Protein AF-A0A952UD15-F1 (afdb_monomer)

Foldseek 3Di:
DDDDDDDDDDDDDDDQDPVSVVVVVVVVPDDDDDDDDDDVLVVVLVCLVVDQLVVLLVVLVVLLVVLVVVLVVLVVVLVCLQVLNDPVSVVVCVPDDPVCSNVRSCVVSVVSVVSNVVSVVSNVVSVVSSVVSVVVD

Secondary structure (DSSP, 8-state):
---PPPP-PPPP-----HHHHHHHHHHTT---PPPPP--HHHHHHTTGGGS-HHHHHHHHHHHHHHHHHHHHHHHHHHHHHHTT-SHHHHHHHTTS-HHHHHHHHHHHHHHHHHHHHHHHHHHHHHHHHHHHHHTT-

Mean predicted aligned error: 6.08 Å

pLDDT: mean 93.66, std 11.72, range [43.12, 98.88]

Nearest PDB structures (foldseek):
  6lg2-assembly1_A  TM=9.535E-01  e=2.032E-06  Corynebacterium glutamicum ATCC 13032
  6lg2-assembly1_B  TM=9.547E-01  e=3.736E-06  Corynebacterium glutamicum ATCC 13032
  5z7b-assembly1_A  TM=9.674E-01  e=5.207E-06  Corynebacterium glutamicum
  8iyj-assembly1_V9  TM=6.677E-01  e=8.737E+00  Mus musculus

Solvent-accessible surface area (backbone atoms only — not comparable to full-atom values): 8218 Å² total; per-residue (Å²): 144,85,83,80,78,77,82,82,84,83,82,88,81,89,76,83,48,73,70,51,53,50,52,52,54,55,56,76,70,58,87,78,80,85,73,81,91,82,54,70,68,64,60,53,57,77,51,44,90,78,50,61,44,71,60,48,36,53,55,41,52,51,51,38,55,51,42,52,57,49,37,56,55,40,52,54,50,27,52,33,31,64,67,54,67,38,73,72,52,42,62,54,45,77,76,48,63,73,91,47,44,62,61,56,24,47,60,58,23,49,59,39,50,54,54,39,55,52,41,53,52,49,36,55,51,40,56,51,48,42,53,56,52,54,69,81,109

Sequence (137 aa):
DEQTRGERLRRVEYSPTASGLEALRSWLTESHEEPSLRDPLLLQSLFFDMVDPVEAERVLNSAVSSLRRSIEQWEVHRTKLLARNTPLLIERLARRPESDHRRISEIKAHVFDHLIESAQLRIRWAERMIEIVNSGS

Structure (mmCIF, N/CA/C/O backbone):
data_AF-A0A952UD15-F1
#
_entry.id   AF-A0A952UD15-F1
#
loop_
_atom_site.group_PDB
_atom_site.id
_atom_site.type_symbol
_atom_site.label_atom_id
_atom_site.label_alt_id
_atom_site.label_comp_id
_atom_site.label_asym_id
_atom_site.label_entity_id
_atom_site.label_seq_id
_atom_site.pdbx_PDB_ins_code
_atom_site.Cartn_x
_atom_site.Cartn_y
_atom_site.Cartn_z
_atom_site.occupancy
_atom_site.B_iso_or_equiv
_atom_site.auth_seq_id
_atom_site.auth_comp_id
_atom_site.auth_asym_id
_atom_site.auth_atom_id
_atom_site.pdbx_PDB_model_num
ATOM 1 N N . ASP A 1 1 ? 43.097 40.149 -8.260 1.00 43.12 1 ASP A N 1
ATOM 2 C CA . ASP A 1 1 ? 41.950 39.280 -7.951 1.00 43.12 1 ASP A CA 1
ATOM 3 C C . ASP A 1 1 ? 41.566 38.4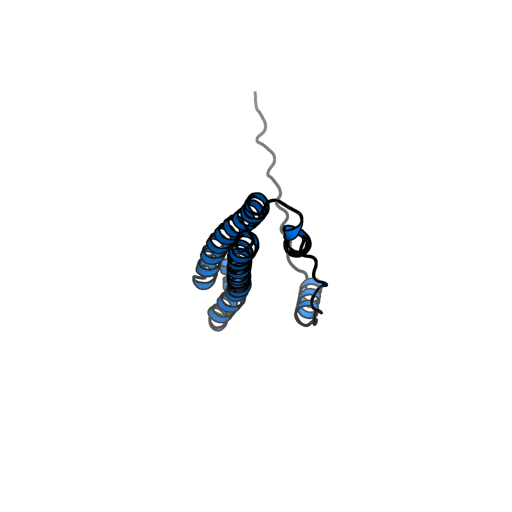43 -9.149 1.00 43.12 1 ASP A C 1
ATOM 5 O O . ASP A 1 1 ? 40.904 38.933 -10.051 1.00 43.12 1 ASP A O 1
ATOM 9 N N . GLU A 1 2 ? 41.998 37.187 -9.169 1.00 44.22 2 GLU A N 1
ATOM 10 C CA . GLU A 1 2 ? 41.491 36.197 -10.119 1.00 44.22 2 GLU A CA 1
ATOM 11 C C . GLU A 1 2 ? 41.112 34.953 -9.313 1.00 44.22 2 GLU A C 1
ATOM 13 O O . GLU A 1 2 ? 41.955 34.168 -8.885 1.00 44.22 2 GLU A O 1
ATOM 18 N N . GLN A 1 3 ? 39.822 34.858 -8.989 1.00 45.78 3 GLN A N 1
ATOM 19 C CA . GLN A 1 3 ? 39.238 33.740 -8.258 1.00 45.78 3 GLN A CA 1
ATOM 20 C C . GLN A 1 3 ? 38.962 32.611 -9.254 1.00 45.78 3 GLN A C 1
ATOM 22 O O . GLN A 1 3 ? 38.123 32.735 -10.149 1.00 45.78 3 GLN A O 1
ATOM 27 N N . THR A 1 4 ? 39.705 31.515 -9.119 1.00 49.75 4 THR A N 1
ATOM 28 C CA . THR A 1 4 ? 39.617 30.340 -9.984 1.00 49.75 4 THR A CA 1
ATOM 29 C C . THR A 1 4 ? 38.228 29.703 -9.897 1.00 49.75 4 THR A C 1
ATOM 31 O O . THR A 1 4 ? 37.756 29.294 -8.838 1.00 49.75 4 THR A O 1
ATOM 34 N N . ARG A 1 5 ? 37.581 29.641 -11.061 1.00 57.69 5 ARG A N 1
ATOM 35 C CA . ARG A 1 5 ? 36.283 29.025 -11.363 1.00 57.69 5 ARG A CA 1
ATOM 36 C C . ARG A 1 5 ? 36.222 27.580 -10.831 1.00 57.69 5 ARG A C 1
ATOM 38 O O . ARG A 1 5 ? 37.119 26.792 -11.114 1.00 57.69 5 ARG A O 1
ATOM 45 N N . GLY A 1 6 ? 35.164 27.260 -10.080 1.00 56.75 6 GLY A N 1
ATOM 46 C CA . GLY A 1 6 ? 34.985 26.005 -9.336 1.00 56.75 6 GLY A CA 1
ATOM 47 C C . GLY A 1 6 ? 35.187 24.709 -10.132 1.00 56.75 6 GLY A C 1
ATOM 48 O O . GLY A 1 6 ? 34.853 24.615 -11.315 1.00 56.75 6 GLY A O 1
ATOM 49 N N . GLU A 1 7 ? 35.729 23.699 -9.448 1.00 62.03 7 GLU A N 1
ATOM 50 C CA . GLU A 1 7 ? 36.001 22.367 -9.985 1.00 62.03 7 GLU A CA 1
ATOM 51 C C . GLU A 1 7 ? 34.741 21.706 -10.561 1.00 62.03 7 GLU A C 1
ATOM 53 O O . GLU A 1 7 ? 33.667 21.663 -9.959 1.00 62.03 7 GLU A O 1
ATOM 58 N N . ARG A 1 8 ? 34.890 21.160 -11.768 1.00 63.09 8 ARG A N 1
ATOM 59 C CA . ARG A 1 8 ? 33.848 20.448 -12.507 1.00 63.09 8 ARG A CA 1
ATOM 60 C C . ARG A 1 8 ? 33.436 19.189 -11.731 1.00 63.09 8 ARG A C 1
ATOM 62 O O . ARG A 1 8 ? 34.193 18.221 -11.690 1.00 63.09 8 ARG A O 1
ATOM 69 N N . LEU A 1 9 ? 32.232 19.195 -11.154 1.00 72.81 9 LEU A N 1
ATOM 70 C CA . LEU A 1 9 ? 31.640 18.043 -10.463 1.00 72.81 9 LEU A CA 1
ATOM 71 C C . LEU A 1 9 ? 31.687 16.795 -11.365 1.00 72.81 9 LEU A C 1
ATOM 73 O O . LEU A 1 9 ? 31.079 16.764 -12.439 1.00 72.81 9 LEU A O 1
ATOM 77 N N . ARG A 1 10 ? 32.421 15.759 -10.939 1.00 78.19 10 ARG A N 1
ATOM 78 C CA . ARG A 1 10 ? 32.428 14.444 -11.597 1.00 78.19 10 ARG A CA 1
ATOM 79 C C . ARG A 1 10 ? 31.203 13.655 -11.140 1.00 78.19 10 ARG A C 1
ATOM 81 O O . ARG A 1 10 ? 31.032 13.416 -9.949 1.00 78.19 10 ARG A O 1
ATOM 88 N N . ARG A 1 11 ? 30.370 13.227 -12.090 1.00 81.12 11 ARG A N 1
ATOM 89 C CA . ARG A 1 11 ? 29.228 12.339 -11.840 1.00 81.12 11 ARG A CA 1
ATOM 90 C C . ARG A 1 11 ? 29.633 10.898 -12.145 1.00 81.12 11 ARG A C 1
ATOM 92 O O . ARG A 1 11 ? 30.085 10.620 -13.251 1.00 81.12 11 ARG A O 1
ATOM 99 N N . VAL A 1 12 ? 29.464 10.003 -11.173 1.00 87.19 12 VAL A N 1
ATOM 100 C CA . VAL A 1 12 ? 29.597 8.553 -11.372 1.00 87.19 12 VAL A CA 1
ATOM 101 C C . VAL A 1 12 ? 28.234 8.002 -11.775 1.00 87.19 12 VAL A C 1
ATOM 103 O O . VAL A 1 12 ? 27.232 8.276 -11.115 1.00 87.19 12 VAL A O 1
ATOM 106 N N . GLU A 1 13 ? 28.194 7.247 -12.868 1.00 87.81 13 GLU A N 1
ATOM 107 C CA . GLU A 1 13 ? 26.997 6.556 -13.338 1.00 87.81 13 GLU A CA 1
ATOM 108 C C . GLU A 1 13 ? 27.201 5.046 -13.212 1.00 87.81 13 GLU A C 1
ATOM 110 O O . GLU A 1 13 ? 28.191 4.500 -13.699 1.00 87.81 13 GLU A O 1
ATOM 115 N N . TYR A 1 14 ? 26.266 4.375 -12.540 1.00 92.06 14 TYR A N 1
ATOM 116 C CA . TYR A 1 14 ? 26.291 2.927 -12.369 1.00 92.06 14 TYR A CA 1
ATOM 117 C C . TYR A 1 14 ? 25.446 2.257 -13.446 1.00 92.06 14 TYR A C 1
ATOM 119 O O . TYR A 1 14 ? 24.307 2.648 -13.693 1.00 92.06 14 TYR A O 1
ATOM 127 N N . SER A 1 15 ? 26.000 1.212 -14.053 1.00 88.69 15 SER A N 1
ATOM 128 C CA . SER A 1 15 ? 25.297 0.349 -14.999 1.00 88.69 15 SER A CA 1
ATOM 129 C C . SER A 1 15 ? 25.362 -1.101 -14.521 1.00 88.69 15 SER A C 1
ATOM 131 O O . SER A 1 15 ? 26.399 -1.515 -13.997 1.00 88.69 15 SER A O 1
ATOM 133 N N . PRO A 1 16 ? 24.280 -1.885 -14.675 1.00 90.56 16 PRO A N 1
ATOM 134 C CA . PRO A 1 16 ? 24.296 -3.285 -14.284 1.00 90.56 16 PRO A CA 1
ATOM 135 C C . PRO A 1 16 ? 25.287 -4.067 -15.153 1.00 90.56 16 PRO A C 1
ATOM 137 O O . PRO A 1 16 ? 25.290 -3.943 -16.379 1.00 90.56 16 PRO A O 1
ATOM 140 N N . THR A 1 17 ? 26.117 -4.887 -14.512 1.00 96.56 17 THR A N 1
ATOM 141 C CA . THR A 1 17 ? 26.988 -5.851 -15.193 1.00 96.56 17 THR A CA 1
ATOM 142 C C . THR A 1 17 ? 26.164 -7.016 -15.746 1.00 96.56 17 THR A C 1
ATOM 144 O O . THR A 1 17 ? 25.009 -7.212 -15.360 1.00 96.56 17 THR A O 1
ATOM 147 N N . ALA A 1 18 ? 26.762 -7.839 -16.612 1.00 95.94 18 ALA A N 1
ATOM 148 C CA . ALA A 1 18 ? 26.135 -9.085 -17.061 1.0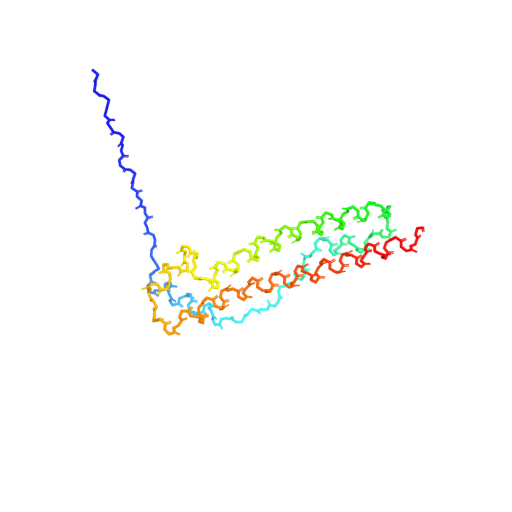0 95.94 18 ALA A CA 1
ATOM 149 C C . ALA A 1 18 ? 25.757 -9.989 -15.872 1.00 95.94 18 ALA A C 1
ATOM 151 O O . ALA A 1 18 ? 24.602 -10.394 -15.759 1.00 95.94 18 ALA A O 1
ATOM 152 N N . SER A 1 19 ? 26.684 -10.182 -14.927 1.00 96.44 19 SER A N 1
ATOM 153 C CA . SER A 1 19 ? 26.430 -10.932 -13.691 1.00 96.44 19 SER A CA 1
ATOM 154 C C . SER A 1 19 ? 25.317 -10.315 -12.836 1.00 96.44 19 SER A C 1
ATOM 156 O O . SER A 1 19 ? 24.506 -11.035 -12.262 1.00 96.44 19 SER A O 1
ATOM 158 N N . GLY A 1 20 ? 25.213 -8.983 -12.791 1.00 97.12 20 GLY A N 1
ATOM 159 C CA . GLY A 1 20 ? 24.130 -8.293 -12.091 1.00 97.12 20 GLY A CA 1
ATOM 160 C C . GLY A 1 20 ? 22.764 -8.502 -12.750 1.00 97.12 20 GLY A C 1
ATOM 161 O O . GLY A 1 20 ? 21.757 -8.646 -12.059 1.00 97.12 20 GLY A O 1
ATOM 162 N N . LEU A 1 21 ? 22.709 -8.556 -14.085 1.00 95.88 21 LEU A N 1
ATOM 163 C CA . LEU A 1 21 ? 21.477 -8.871 -14.812 1.00 95.88 21 LEU A CA 1
ATOM 164 C C . LEU A 1 21 ? 21.057 -10.332 -14.632 1.00 95.88 21 LEU A C 1
ATOM 166 O O . LEU A 1 21 ? 19.860 -10.599 -14.547 1.00 95.88 21 LEU A O 1
ATOM 170 N N . GLU A 1 22 ? 22.007 -11.263 -14.577 1.00 97.44 22 GLU A N 1
ATOM 171 C CA . GLU A 1 22 ? 21.738 -12.673 -14.275 1.00 97.44 22 GLU A CA 1
ATOM 172 C C . GLU A 1 22 ? 21.211 -12.846 -12.850 1.00 97.44 22 GLU A C 1
ATOM 174 O O . GLU A 1 22 ? 20.159 -13.458 -12.671 1.00 97.44 22 GLU A O 1
ATOM 179 N N . ALA A 1 23 ? 21.854 -12.218 -11.862 1.00 97.44 23 ALA A N 1
ATOM 180 C CA . ALA A 1 23 ? 21.390 -12.222 -10.476 1.00 97.44 23 ALA A CA 1
ATOM 181 C C . ALA A 1 23 ? 19.967 -11.653 -10.349 1.00 97.44 23 ALA A C 1
ATOM 183 O O . ALA A 1 23 ? 19.110 -12.255 -9.705 1.00 97.44 23 ALA A O 1
ATOM 184 N N . LEU A 1 24 ? 19.676 -10.540 -11.035 1.00 96.62 24 LEU A N 1
ATOM 185 C CA . LEU A 1 24 ? 18.328 -9.972 -11.073 1.00 96.62 24 LEU A CA 1
ATOM 186 C C . LEU A 1 24 ? 17.308 -10.954 -11.667 1.00 96.62 24 LEU A C 1
ATOM 188 O O . LEU A 1 24 ? 16.199 -11.063 -11.156 1.00 96.62 24 LEU A O 1
ATOM 192 N N . ARG A 1 25 ? 17.649 -11.653 -12.754 1.00 96.75 25 ARG A N 1
ATOM 193 C CA . ARG A 1 25 ? 16.744 -12.632 -13.379 1.00 96.75 25 ARG A CA 1
ATOM 194 C C . ARG A 1 25 ? 16.496 -13.838 -12.485 1.00 96.75 25 ARG A C 1
ATOM 196 O O . ARG A 1 25 ? 15.356 -14.279 -12.431 1.00 96.75 25 ARG A O 1
ATOM 203 N N . SER A 1 26 ? 17.531 -14.326 -11.800 1.00 97.12 26 SER A N 1
ATOM 204 C CA . SER A 1 26 ? 17.401 -15.399 -10.810 1.00 97.12 26 SER A CA 1
ATOM 205 C C . SER A 1 26 ? 16.397 -14.998 -9.735 1.00 97.12 26 SER A C 1
ATOM 207 O O . SER A 1 26 ? 15.394 -15.683 -9.546 1.00 97.12 26 SER A O 1
ATOM 209 N N . TRP A 1 27 ? 16.595 -13.820 -9.141 1.00 97.38 27 TRP A N 1
ATOM 210 C CA . TRP A 1 27 ? 15.718 -13.303 -8.096 1.00 97.38 27 TRP A CA 1
ATOM 211 C C . TRP A 1 27 ? 14.260 -13.146 -8.555 1.00 97.38 27 TRP A C 1
ATOM 213 O O . TRP A 1 27 ? 13.340 -13.511 -7.837 1.00 97.38 27 TRP A O 1
ATOM 223 N N . LEU A 1 28 ? 14.020 -12.690 -9.791 1.00 96.81 28 LEU A N 1
ATOM 224 C CA . LEU A 1 28 ? 12.659 -12.557 -10.340 1.00 96.81 28 LEU A CA 1
ATOM 225 C C . LEU A 1 28 ? 11.894 -13.888 -10.472 1.00 96.81 28 LEU A C 1
ATOM 227 O O . LEU A 1 28 ? 10.690 -13.861 -10.722 1.00 96.81 28 LEU A O 1
ATOM 231 N N . THR A 1 29 ? 12.579 -15.027 -10.367 1.00 96.81 29 THR A N 1
ATOM 232 C CA . THR A 1 29 ? 11.982 -16.370 -10.435 1.00 96.81 29 THR A CA 1
ATOM 233 C C . THR A 1 29 ? 11.916 -17.073 -9.081 1.00 96.81 29 THR A C 1
ATOM 235 O O . THR A 1 29 ? 11.434 -18.202 -9.005 1.00 96.81 29 THR A O 1
ATOM 238 N N . GLU A 1 30 ? 12.385 -16.423 -8.016 1.00 96.62 30 GLU A N 1
ATOM 239 C CA . GLU A 1 30 ? 12.315 -16.958 -6.662 1.00 96.62 30 GLU A CA 1
ATOM 240 C C . GLU A 1 30 ? 10.888 -16.851 -6.114 1.00 96.62 30 GLU A C 1
ATOM 242 O O . GLU A 1 30 ? 10.208 -15.834 -6.263 1.00 96.62 30 GLU A O 1
ATOM 247 N N . SER A 1 31 ? 10.426 -17.922 -5.467 1.00 95.31 31 SER A N 1
ATOM 248 C CA . SER A 1 31 ? 9.194 -17.884 -4.682 1.00 95.31 31 SER A CA 1
ATOM 249 C C . SER A 1 31 ? 9.505 -17.306 -3.308 1.00 95.31 31 SER A C 1
ATOM 251 O O . SER A 1 31 ? 10.457 -17.734 -2.656 1.00 95.31 31 SER A O 1
ATOM 253 N N . HIS A 1 32 ? 8.672 -16.381 -2.846 1.00 93.38 32 HIS A N 1
ATOM 254 C CA . HIS A 1 32 ? 8.751 -15.838 -1.496 1.00 93.38 32 HIS A CA 1
ATOM 255 C C . HIS A 1 32 ? 7.571 -16.346 -0.668 1.00 93.38 32 HIS A C 1
ATOM 257 O O . HIS A 1 32 ? 6.440 -16.377 -1.150 1.00 93.38 32 HIS A O 1
ATOM 263 N N . GLU A 1 33 ? 7.847 -16.767 0.565 1.00 94.69 33 GLU A N 1
ATOM 264 C CA . GLU A 1 33 ? 6.801 -17.036 1.550 1.00 94.69 33 GLU A CA 1
ATOM 265 C C . GLU A 1 33 ? 6.228 -15.718 2.072 1.00 94.69 33 GLU A C 1
ATOM 267 O O . GLU A 1 33 ? 6.926 -14.700 2.132 1.00 94.69 33 GLU A O 1
ATOM 272 N N . GLU A 1 34 ? 4.956 -15.745 2.468 1.00 92.69 34 GLU A N 1
ATOM 273 C CA . GLU A 1 34 ? 4.322 -14.588 3.090 1.00 92.69 34 GLU A CA 1
ATOM 274 C C . GLU A 1 34 ? 5.050 -14.258 4.407 1.00 92.69 34 GLU A C 1
ATOM 276 O O . GLU A 1 34 ? 5.251 -15.150 5.242 1.00 92.69 34 GLU A O 1
ATOM 281 N N . PRO A 1 35 ? 5.473 -13.001 4.630 1.00 92.25 35 PRO A N 1
ATOM 282 C CA . PRO A 1 35 ? 6.138 -12.629 5.867 1.00 92.25 35 PRO A CA 1
ATOM 283 C C . PRO A 1 35 ? 5.213 -12.803 7.077 1.00 92.25 35 PRO A C 1
ATOM 285 O O . PRO A 1 35 ? 3.998 -12.624 7.006 1.00 92.25 35 PRO A O 1
ATOM 288 N N . SER A 1 36 ? 5.807 -13.071 8.243 1.00 92.19 36 SER A N 1
ATOM 289 C CA . SER A 1 36 ? 5.064 -13.084 9.507 1.00 92.19 36 SER A CA 1
ATOM 290 C C . SER A 1 36 ? 4.350 -11.745 9.727 1.00 92.19 36 SER A C 1
ATOM 292 O O . SER A 1 36 ? 5.001 -10.696 9.670 1.00 92.19 36 SER A O 1
ATOM 294 N N . LEU A 1 37 ? 3.057 -11.775 10.060 1.00 93.31 37 LEU A N 1
ATOM 295 C CA . LEU A 1 37 ? 2.274 -10.567 10.316 1.00 93.31 37 LEU A CA 1
ATOM 296 C C . LEU A 1 37 ? 2.809 -9.807 11.540 1.00 93.31 37 LEU A C 1
ATOM 298 O O . LEU A 1 37 ? 2.784 -10.308 12.664 1.00 93.31 37 LEU A O 1
ATOM 302 N N . ARG A 1 38 ? 3.275 -8.574 11.321 1.00 95.12 38 ARG A N 1
ATOM 303 C CA . ARG A 1 38 ? 3.738 -7.643 12.362 1.00 95.12 38 ARG A CA 1
ATOM 304 C C . ARG A 1 38 ? 3.101 -6.275 12.143 1.00 95.12 38 ARG A C 1
ATOM 306 O O . ARG A 1 38 ? 3.713 -5.390 11.554 1.00 95.12 38 ARG A O 1
ATOM 313 N N . ASP A 1 39 ? 1.862 -6.122 12.601 1.00 96.69 39 ASP A N 1
ATOM 314 C CA . ASP A 1 39 ? 1.098 -4.878 12.467 1.00 96.69 39 ASP A CA 1
ATOM 315 C C . ASP A 1 39 ? 0.813 -4.279 13.861 1.00 96.69 39 ASP A C 1
ATOM 317 O O . ASP A 1 39 ? 0.050 -4.864 14.639 1.00 96.69 39 ASP A O 1
ATOM 321 N N . PRO A 1 40 ? 1.420 -3.125 14.203 1.00 96.94 40 PRO A N 1
ATOM 322 C CA . PRO A 1 40 ? 1.259 -2.515 15.518 1.00 96.94 40 PRO A CA 1
ATOM 323 C C . PRO A 1 40 ? -0.157 -1.988 15.756 1.00 96.94 40 PRO A C 1
ATOM 325 O O . PRO A 1 40 ? -0.617 -2.021 16.892 1.00 96.94 40 PRO A O 1
ATOM 328 N N . LEU A 1 41 ? -0.867 -1.543 14.714 1.00 97.50 41 LEU A N 1
ATOM 329 C CA . LEU A 1 41 ? -2.241 -1.069 14.852 1.00 97.50 41 LEU A CA 1
ATOM 330 C C . LEU A 1 41 ? -3.187 -2.244 15.110 1.00 97.50 41 LEU A C 1
ATOM 332 O O . LEU A 1 41 ? -4.072 -2.123 15.951 1.00 97.50 41 LEU A O 1
ATOM 336 N N . LEU A 1 42 ? -2.992 -3.389 14.441 1.00 97.81 42 LEU A N 1
ATOM 337 C CA . LEU A 1 42 ? -3.744 -4.609 14.765 1.00 97.81 42 LEU A CA 1
ATOM 338 C C . LEU A 1 42 ? -3.497 -5.051 16.204 1.00 97.81 42 LEU A C 1
ATOM 340 O O . LEU A 1 42 ? -4.461 -5.304 16.917 1.00 97.81 42 LEU A O 1
ATOM 344 N N . LEU A 1 43 ? -2.232 -5.099 16.635 1.00 97.56 43 LEU A N 1
ATOM 345 C CA . LEU A 1 43 ? -1.887 -5.456 18.009 1.00 97.56 43 LEU A CA 1
ATOM 346 C C . LEU A 1 43 ? -2.526 -4.493 19.015 1.00 97.56 43 LEU A C 1
ATOM 348 O O . LEU A 1 43 ? -3.139 -4.940 19.975 1.00 97.56 43 LEU A O 1
ATOM 352 N N . GLN A 1 44 ? -2.421 -3.184 18.779 1.00 97.31 44 GLN A N 1
ATOM 353 C CA . GLN A 1 44 ? -3.030 -2.164 19.630 1.00 97.31 44 GLN A CA 1
ATOM 354 C C . GLN A 1 44 ? -4.558 -2.311 19.690 1.00 97.31 44 GLN A C 1
ATOM 356 O O . GLN A 1 44 ? -5.139 -2.167 20.761 1.00 97.31 44 GLN A O 1
ATOM 361 N N . SER A 1 45 ? -5.199 -2.652 18.567 1.00 97.88 45 SER A N 1
ATOM 362 C CA . SER A 1 45 ? -6.660 -2.779 18.480 1.00 97.88 45 SER A CA 1
ATOM 363 C C . SER A 1 45 ? -7.231 -3.927 19.310 1.00 97.88 45 SER A C 1
ATOM 365 O O . SER A 1 45 ? -8.409 -3.891 19.647 1.00 97.88 45 SER A O 1
ATOM 367 N N . LEU A 1 46 ? -6.412 -4.926 19.664 1.00 97.69 46 LEU A N 1
ATOM 368 C CA . LEU A 1 46 ? -6.817 -6.002 20.576 1.00 97.69 46 LEU A CA 1
ATOM 369 C C . LEU A 1 46 ? -7.120 -5.502 21.992 1.00 97.69 46 LEU A C 1
ATOM 371 O O . LEU A 1 46 ? -7.785 -6.214 22.732 1.00 97.69 46 LEU A O 1
ATOM 375 N N . PHE A 1 47 ? -6.612 -4.322 22.354 1.00 97.75 47 PHE A N 1
ATOM 376 C CA . PHE A 1 47 ? -6.688 -3.754 23.700 1.00 97.75 47 PHE A CA 1
ATOM 377 C C . PHE A 1 47 ? -7.516 -2.462 23.747 1.00 97.75 47 PHE A C 1
ATOM 379 O O . PHE A 1 47 ? -7.404 -1.686 24.697 1.00 97.75 47 PHE A O 1
ATOM 386 N N . PHE A 1 48 ? -8.314 -2.171 22.712 1.00 97.62 48 PHE A N 1
ATOM 387 C CA . PHE A 1 48 ? -9.164 -0.975 22.708 1.00 97.62 48 PHE A CA 1
ATOM 388 C C . PHE A 1 48 ? -10.322 -1.045 23.711 1.00 97.62 48 PHE A C 1
ATOM 390 O O . PHE A 1 48 ? -10.861 -0.008 24.075 1.00 97.62 48 PHE A O 1
ATOM 397 N N . ASP A 1 49 ? -10.647 -2.230 24.224 1.00 96.12 49 ASP A N 1
ATOM 398 C CA . ASP A 1 49 ? -11.561 -2.429 25.353 1.00 96.12 49 ASP A CA 1
ATOM 399 C C . ASP A 1 49 ? -11.006 -1.890 26.686 1.00 96.12 49 ASP A C 1
ATOM 401 O O . ASP A 1 49 ? -11.759 -1.687 27.636 1.00 96.12 49 ASP A O 1
ATOM 405 N N . MET A 1 50 ? -9.695 -1.640 26.764 1.00 97.19 50 MET A N 1
ATOM 406 C CA . MET A 1 50 ? -9.021 -1.144 27.967 1.00 97.19 50 MET A CA 1
ATOM 407 C C . MET A 1 50 ? -8.883 0.387 28.019 1.00 97.19 50 MET A C 1
ATOM 409 O O . MET A 1 50 ? -8.277 0.907 28.960 1.00 97.19 50 MET A O 1
ATOM 413 N N . VAL A 1 51 ? -9.372 1.120 27.016 1.00 96.75 51 VAL A N 1
ATOM 414 C CA . VAL A 1 51 ? -9.210 2.580 26.904 1.00 96.75 51 VAL A CA 1
ATOM 415 C C . VAL A 1 51 ? -10.542 3.276 26.638 1.00 96.75 51 VAL A C 1
ATOM 417 O O . VAL A 1 51 ? -11.537 2.635 26.314 1.00 96.75 51 VAL A O 1
ATOM 420 N N . ASP A 1 52 ? -10.553 4.604 26.768 1.00 96.94 52 ASP A N 1
ATOM 421 C CA . ASP A 1 52 ? -11.709 5.417 26.391 1.00 96.94 52 ASP A CA 1
ATOM 422 C C . ASP A 1 52 ? -12.019 5.245 24.883 1.00 96.94 52 ASP A C 1
ATOM 424 O O . ASP A 1 52 ? -11.107 5.395 24.056 1.00 96.94 52 ASP A O 1
ATOM 428 N N . PRO A 1 53 ? -13.276 4.951 24.503 1.00 97.38 53 PRO A N 1
ATOM 429 C CA . PRO A 1 53 ? -13.698 4.809 23.109 1.00 97.38 53 PRO A CA 1
ATOM 430 C C . PRO A 1 53 ? -13.338 6.007 22.220 1.00 97.38 53 PRO A C 1
ATOM 432 O O . PRO A 1 53 ? -12.918 5.812 21.077 1.00 97.38 53 PRO A O 1
ATOM 435 N N . VAL A 1 54 ? -13.377 7.235 22.751 1.00 97.81 54 VAL A N 1
ATOM 436 C CA . VAL A 1 54 ? -12.983 8.456 22.027 1.00 97.81 54 VAL A CA 1
ATOM 437 C C . VAL A 1 54 ? -11.490 8.438 21.680 1.00 97.81 54 VAL A C 1
ATOM 439 O O . VAL A 1 54 ? -11.088 8.858 20.591 1.00 97.81 54 VAL A O 1
ATOM 442 N N . GLU A 1 55 ? -10.644 7.918 22.572 1.00 98.00 55 GLU A N 1
ATOM 443 C CA . GLU A 1 55 ? -9.207 7.787 22.319 1.00 98.00 55 GLU A CA 1
ATOM 444 C C . GLU A 1 55 ? -8.906 6.686 21.293 1.00 98.00 55 GLU A C 1
ATOM 446 O O . GLU A 1 55 ? -8.066 6.885 20.407 1.00 98.00 55 GLU A O 1
ATOM 451 N N . ALA A 1 56 ? -9.614 5.552 21.357 1.00 98.12 56 ALA A N 1
ATOM 452 C CA . ALA A 1 56 ? -9.513 4.491 20.352 1.00 98.12 56 ALA A CA 1
ATOM 453 C C . ALA A 1 56 ? -9.945 4.991 18.960 1.00 98.12 56 ALA A C 1
ATOM 455 O O . ALA A 1 56 ? -9.224 4.805 17.972 1.00 98.12 56 ALA A O 1
ATOM 456 N N . GLU A 1 57 ? -11.068 5.709 18.884 1.00 98.50 57 GLU A N 1
ATOM 457 C CA . GLU A 1 57 ? -11.552 6.337 17.656 1.00 98.50 57 GLU A CA 1
ATOM 458 C C . GLU A 1 57 ? -10.526 7.331 17.087 1.00 98.50 57 GLU A C 1
ATOM 460 O O . GLU A 1 57 ? -10.243 7.318 15.885 1.00 98.50 57 GLU A O 1
ATOM 465 N N . ARG A 1 58 ? -9.903 8.165 17.930 1.00 98.50 58 ARG A N 1
ATOM 466 C CA . ARG A 1 58 ? -8.869 9.119 17.497 1.00 98.50 58 ARG A CA 1
ATOM 467 C C . ARG A 1 58 ? -7.675 8.421 16.839 1.00 98.50 58 ARG A C 1
ATOM 469 O O . ARG A 1 58 ? -7.160 8.908 15.826 1.00 98.50 58 ARG A O 1
ATOM 476 N N . VAL A 1 59 ? -7.230 7.287 17.385 1.00 98.44 59 VAL A N 1
ATOM 477 C CA . VAL A 1 59 ? -6.146 6.478 16.801 1.00 98.44 59 VAL A CA 1
ATOM 478 C C . VAL A 1 59 ? -6.550 5.942 15.425 1.00 98.44 59 VAL A C 1
ATOM 480 O O . VAL A 1 59 ? -5.798 6.103 14.457 1.00 98.44 59 VAL A O 1
ATOM 483 N N . LEU A 1 60 ? -7.748 5.366 15.308 1.00 98.62 60 LEU A N 1
ATOM 484 C CA . LEU A 1 60 ? -8.265 4.807 14.055 1.00 98.62 60 LEU A CA 1
ATOM 485 C C . LEU A 1 60 ? -8.459 5.886 12.979 1.00 98.62 60 LEU A C 1
ATOM 487 O O . LEU A 1 60 ? -8.012 5.711 11.844 1.00 98.62 60 LEU A O 1
ATOM 491 N N . ASN A 1 61 ? -9.020 7.042 13.336 1.00 98.75 61 ASN A N 1
ATOM 492 C CA . ASN A 1 61 ? -9.198 8.177 12.425 1.00 98.75 61 ASN A CA 1
ATOM 493 C C . ASN A 1 61 ? -7.863 8.735 11.902 1.00 98.75 61 ASN A C 1
ATOM 495 O O . ASN A 1 61 ? -7.756 9.124 10.732 1.00 98.75 61 ASN A O 1
ATOM 499 N N . SER A 1 62 ? -6.815 8.737 12.733 1.00 98.62 62 SER A N 1
ATOM 500 C CA . SER A 1 62 ? -5.459 9.105 12.304 1.00 98.62 62 SER A CA 1
ATOM 501 C C . SER A 1 62 ? -4.902 8.124 11.262 1.00 98.62 62 SER A C 1
ATOM 503 O O . SER A 1 62 ? -4.335 8.541 10.240 1.00 98.62 62 SER A O 1
ATOM 505 N N . ALA A 1 63 ? -5.118 6.820 11.469 1.00 98.38 63 ALA A N 1
ATOM 506 C CA . ALA A 1 63 ? -4.735 5.786 10.511 1.00 98.38 63 ALA A CA 1
ATOM 507 C C . ALA A 1 63 ? -5.504 5.927 9.186 1.00 98.38 63 ALA A C 1
ATOM 509 O O . ALA A 1 63 ? -4.880 5.963 8.124 1.00 98.38 63 ALA A O 1
ATOM 510 N N . VAL A 1 64 ? -6.831 6.107 9.236 1.00 98.81 64 VAL A N 1
ATOM 511 C CA . VAL A 1 64 ? -7.683 6.338 8.053 1.00 98.81 64 VAL A CA 1
ATOM 512 C C . VAL A 1 64 ? -7.210 7.557 7.265 1.00 98.81 64 VAL A C 1
ATOM 514 O O . VAL A 1 64 ? -7.005 7.477 6.054 1.00 98.81 64 VAL A O 1
ATOM 517 N N . SER A 1 65 ? -6.968 8.678 7.946 1.00 98.69 65 SER A N 1
ATOM 518 C CA . SER A 1 65 ? -6.492 9.912 7.311 1.00 98.69 65 SER A CA 1
ATOM 519 C C . SER A 1 65 ? -5.146 9.721 6.612 1.00 98.69 65 SER A C 1
ATOM 521 O O . SER A 1 65 ? -4.915 10.264 5.532 1.00 98.69 65 SER A O 1
ATOM 523 N N . SER A 1 66 ? -4.247 8.942 7.215 1.00 98.62 66 SER A N 1
ATOM 524 C CA . SER A 1 66 ? -2.942 8.635 6.626 1.00 98.62 66 SER A CA 1
ATOM 525 C C . SER A 1 66 ? -3.070 7.740 5.396 1.00 98.62 66 SER A C 1
ATOM 527 O O . SER A 1 66 ? -2.468 8.046 4.369 1.00 98.62 66 SER A O 1
ATOM 529 N N . LEU A 1 67 ? -3.914 6.706 5.458 1.00 98.75 67 LEU A N 1
ATOM 530 C CA . LEU A 1 67 ? -4.187 5.815 4.329 1.00 98.75 67 LEU A CA 1
ATOM 531 C C . LEU A 1 67 ? -4.822 6.558 3.147 1.00 98.75 67 LEU A C 1
ATOM 533 O O . LEU A 1 67 ? -4.412 6.334 2.012 1.00 98.75 67 LEU A O 1
ATOM 537 N N . ARG A 1 68 ? -5.760 7.484 3.394 1.00 98.81 68 ARG A N 1
ATOM 538 C CA . ARG A 1 68 ? -6.373 8.310 2.335 1.00 98.81 68 ARG A CA 1
ATOM 539 C C . ARG A 1 68 ? -5.329 9.146 1.585 1.00 98.81 68 ARG A C 1
ATOM 541 O O . ARG A 1 68 ? -5.294 9.105 0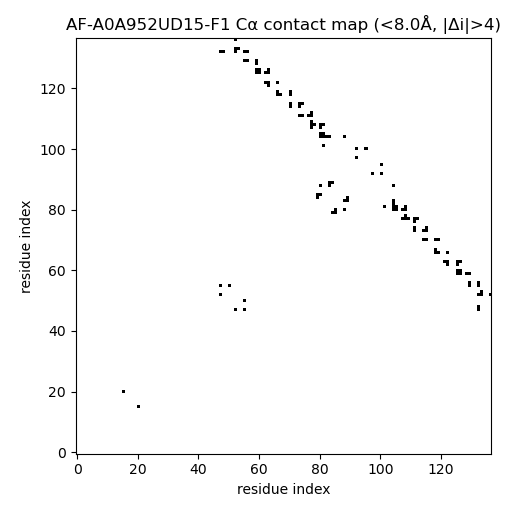.360 1.00 98.81 68 ARG A O 1
ATOM 548 N N . ARG A 1 69 ? -4.403 9.799 2.301 1.00 98.75 69 ARG A N 1
ATOM 549 C CA . ARG A 1 69 ? -3.284 10.531 1.669 1.00 98.75 69 ARG A CA 1
ATOM 550 C C . ARG A 1 69 ? -2.372 9.616 0.850 1.00 98.75 69 ARG A C 1
ATOM 552 O O . ARG A 1 69 ? -1.897 10.016 -0.210 1.00 98.75 69 ARG A O 1
ATOM 559 N N . SER A 1 70 ? -2.101 8.403 1.333 1.00 98.75 70 SER A N 1
ATOM 560 C CA . SER A 1 70 ? -1.307 7.423 0.584 1.00 98.75 70 SER A CA 1
ATOM 561 C C . SER A 1 70 ? -2.010 6.980 -0.701 1.00 98.75 70 SER A C 1
ATOM 563 O O . SER A 1 70 ? -1.368 6.954 -1.749 1.00 98.75 70 SER A O 1
ATOM 565 N N . ILE A 1 71 ? -3.319 6.712 -0.644 1.00 98.88 71 ILE A N 1
ATOM 566 C CA . ILE A 1 71 ? -4.133 6.357 -1.816 1.00 98.88 71 ILE A CA 1
ATOM 567 C C . ILE A 1 71 ? -4.043 7.448 -2.885 1.00 98.88 71 ILE A C 1
ATOM 569 O O . ILE A 1 71 ? -3.689 7.135 -4.017 1.00 98.88 71 ILE A O 1
ATOM 573 N N . GLU A 1 72 ? -4.248 8.718 -2.529 1.00 98.69 72 GLU A N 1
ATOM 574 C CA . GLU A 1 72 ? -4.157 9.838 -3.48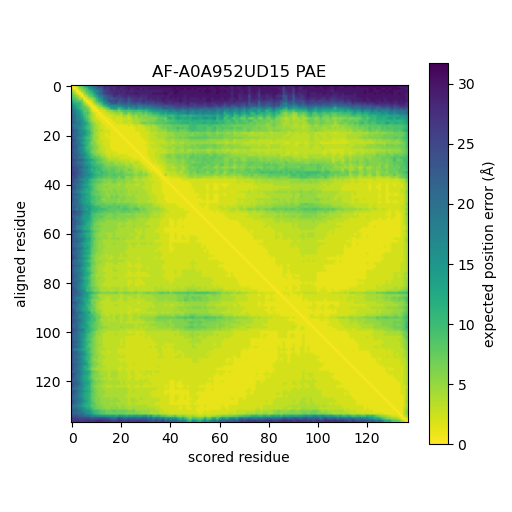1 1.00 98.69 72 GLU A CA 1
ATOM 575 C C . GLU A 1 72 ? -2.797 9.875 -4.203 1.00 98.69 72 GLU A C 1
ATOM 577 O O . GLU A 1 72 ? -2.714 10.019 -5.427 1.00 98.69 72 GLU A O 1
ATOM 582 N N . GLN A 1 73 ? -1.699 9.696 -3.461 1.00 98.62 73 GLN A N 1
ATOM 583 C CA . GLN A 1 73 ? -0.350 9.682 -4.034 1.00 98.62 73 GLN A CA 1
ATOM 584 C C . GLN A 1 73 ? -0.137 8.490 -4.975 1.00 98.62 73 GLN A C 1
ATOM 586 O O . GLN A 1 73 ? 0.460 8.636 -6.050 1.00 98.62 73 GLN A O 1
ATOM 591 N N . TRP A 1 74 ? -0.623 7.312 -4.587 1.00 98.75 74 TRP A N 1
ATOM 592 C CA . TRP A 1 74 ? -0.517 6.098 -5.388 1.00 98.75 74 TRP A CA 1
ATOM 593 C C . TRP A 1 74 ? -1.377 6.158 -6.644 1.00 98.75 74 TRP A C 1
ATOM 595 O O . TRP A 1 74 ? -0.887 5.786 -7.705 1.00 98.75 74 TRP A O 1
ATOM 605 N N . GLU A 1 75 ? -2.597 6.687 -6.576 1.00 98.75 75 GLU A N 1
ATOM 606 C CA . GLU A 1 75 ? -3.483 6.872 -7.730 1.00 98.75 75 GLU A CA 1
ATOM 607 C C . GLU A 1 75 ? -2.864 7.808 -8.771 1.00 98.75 75 GLU A C 1
ATOM 609 O O . GLU A 1 75 ? -2.844 7.498 -9.971 1.00 98.75 75 GLU A O 1
ATOM 614 N N . VAL A 1 76 ? -2.275 8.921 -8.323 1.00 98.56 76 VAL A N 1
ATOM 615 C CA . VAL A 1 76 ? -1.537 9.836 -9.202 1.00 98.56 76 VAL A CA 1
ATOM 616 C C . VAL A 1 76 ? -0.358 9.119 -9.859 1.00 98.56 76 VAL A C 1
ATOM 618 O O . VAL A 1 76 ? -0.160 9.233 -11.073 1.00 98.56 76 VAL A O 1
ATOM 621 N N . HIS A 1 77 ? 0.437 8.367 -9.095 1.00 98.50 77 HIS A N 1
ATOM 622 C CA . HIS A 1 77 ? 1.592 7.661 -9.648 1.00 98.50 77 HIS A CA 1
ATOM 623 C C . HIS A 1 77 ? 1.187 6.537 -10.610 1.00 98.50 77 HIS A C 1
ATOM 625 O O . HIS A 1 77 ? 1.758 6.407 -11.694 1.00 98.50 77 HIS A O 1
ATOM 631 N N . ARG A 1 78 ? 0.159 5.767 -10.259 1.00 98.62 78 ARG A N 1
ATOM 632 C CA . ARG A 1 78 ? -0.437 4.727 -11.095 1.00 98.62 78 ARG A CA 1
ATOM 633 C C . ARG A 1 78 ? -0.914 5.293 -12.429 1.00 98.62 78 ARG A C 1
ATOM 635 O O . ARG A 1 78 ? -0.576 4.755 -13.481 1.00 98.62 78 ARG A O 1
ATOM 642 N N . THR A 1 79 ? -1.639 6.409 -12.395 1.00 98.69 79 THR A N 1
ATOM 643 C CA . THR A 1 79 ? -2.117 7.103 -13.600 1.00 98.69 79 THR A CA 1
ATOM 644 C C . THR A 1 79 ? -0.948 7.511 -14.494 1.00 98.69 79 THR A C 1
ATOM 646 O O . THR A 1 79 ? -0.975 7.295 -15.705 1.00 98.69 79 THR A O 1
ATOM 649 N N . LYS A 1 80 ? 0.130 8.030 -13.896 1.00 98.50 80 LYS A N 1
ATOM 650 C CA . LYS A 1 80 ? 1.363 8.381 -14.610 1.00 98.50 80 LYS A CA 1
ATOM 651 C C . LYS A 1 80 ? 2.055 7.169 -15.253 1.00 98.50 80 LYS A C 1
ATOM 653 O O . LYS A 1 80 ? 2.536 7.252 -16.386 1.00 98.50 80 LYS A O 1
ATOM 658 N N . LEU A 1 81 ? 2.081 6.024 -14.570 1.00 98.56 81 LEU A N 1
ATOM 659 C CA . LEU A 1 81 ? 2.620 4.776 -15.120 1.00 98.56 81 LEU A CA 1
ATOM 660 C C . LEU A 1 81 ? 1.814 4.284 -16.325 1.00 98.56 81 LEU A C 1
ATOM 662 O O . LEU A 1 81 ? 2.411 3.973 -17.354 1.00 98.56 81 LEU A O 1
ATOM 666 N N . LEU A 1 82 ? 0.481 4.274 -16.231 1.00 98.56 82 LEU A N 1
ATOM 667 C C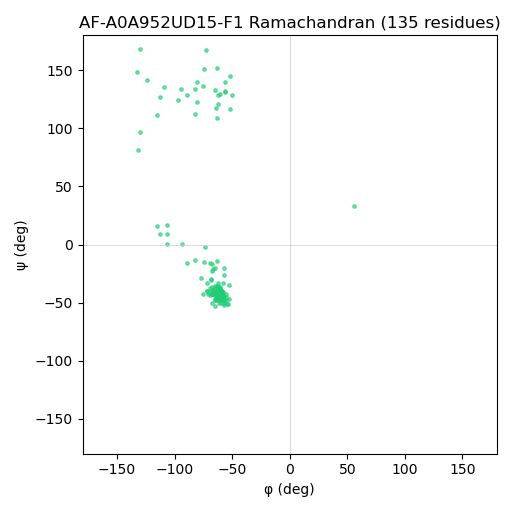A . LEU A 1 82 ? -0.401 3.894 -17.342 1.00 98.56 82 LEU A CA 1
ATOM 668 C C . LEU A 1 82 ? -0.259 4.844 -18.538 1.00 98.56 82 LEU A C 1
ATOM 670 O O . LEU A 1 82 ? -0.206 4.402 -19.683 1.00 98.56 82 LEU A O 1
ATOM 674 N N . ALA A 1 83 ? -0.100 6.142 -18.2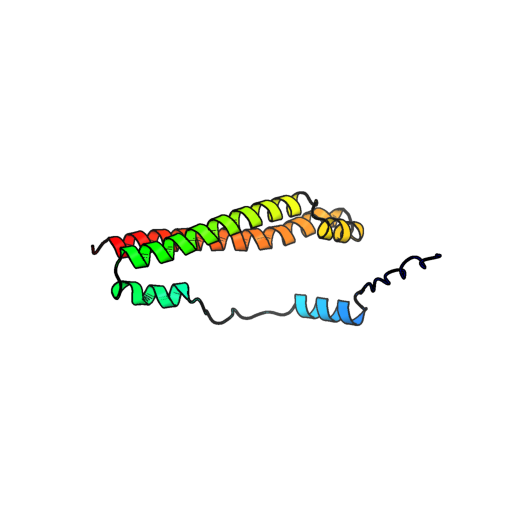73 1.00 98.31 83 ALA A N 1
ATOM 675 C CA . ALA A 1 83 ? 0.183 7.148 -19.292 1.00 98.31 83 ALA A CA 1
ATOM 676 C C . ALA A 1 83 ? 1.626 7.092 -19.836 1.00 98.31 83 ALA A C 1
ATOM 678 O O . ALA A 1 83 ? 1.967 7.863 -20.732 1.00 98.31 83 ALA A O 1
ATOM 679 N N . ARG A 1 84 ? 2.481 6.198 -19.313 1.00 98.06 84 ARG A N 1
ATOM 680 C CA . ARG A 1 84 ? 3.898 6.040 -19.692 1.00 98.06 84 ARG A CA 1
ATOM 681 C C . ARG A 1 84 ? 4.711 7.333 -19.564 1.00 98.06 84 ARG A C 1
ATOM 683 O O . ARG A 1 84 ? 5.644 7.554 -20.327 1.00 98.06 84 ARG A O 1
ATOM 690 N N . ASN A 1 85 ? 4.369 8.179 -18.592 1.00 96.19 85 ASN A N 1
ATOM 691 C CA . ASN A 1 85 ? 4.910 9.537 -18.479 1.00 96.19 85 ASN A CA 1
ATOM 692 C C . ASN A 1 85 ? 5.823 9.754 -17.257 1.00 96.19 85 ASN A C 1
ATOM 694 O O . ASN A 1 85 ? 6.205 10.887 -16.964 1.00 96.19 85 ASN A O 1
ATOM 698 N N . THR A 1 86 ? 6.185 8.693 -16.529 1.00 96.75 86 THR A N 1
ATOM 699 C CA . THR A 1 86 ? 7.193 8.810 -15.467 1.00 96.75 86 THR A CA 1
ATOM 700 C C . THR A 1 86 ? 8.599 8.778 -16.078 1.00 96.75 86 THR A C 1
ATOM 702 O O . THR A 1 86 ? 8.843 7.960 -16.970 1.00 96.75 86 THR A O 1
ATOM 705 N N . PRO A 1 87 ? 9.554 9.603 -15.599 1.00 96.69 87 PRO A N 1
ATOM 706 C CA . PRO A 1 87 ? 10.899 9.666 -16.181 1.00 96.69 87 PRO A CA 1
ATOM 707 C C . PRO A 1 87 ? 11.584 8.294 -16.298 1.00 96.69 87 PRO A C 1
ATOM 709 O O . PRO A 1 87 ? 12.046 7.914 -17.371 1.00 96.69 87 PRO A O 1
ATOM 712 N N . LEU A 1 88 ? 11.547 7.490 -15.229 1.00 95.81 88 LEU A N 1
ATOM 713 C CA . LEU A 1 88 ? 12.163 6.158 -15.208 1.00 95.81 88 LEU A CA 1
ATOM 714 C C . LEU A 1 88 ? 11.462 5.144 -16.124 1.00 95.81 88 LEU A C 1
ATOM 716 O O . LEU A 1 88 ? 12.096 4.201 -16.605 1.00 95.81 88 LEU A O 1
ATOM 720 N N . LEU A 1 89 ? 10.151 5.289 -16.350 1.00 97.62 89 LEU A N 1
ATOM 721 C CA . LEU A 1 89 ? 9.437 4.420 -17.281 1.00 97.62 89 LEU A CA 1
ATOM 722 C C . LEU A 1 89 ? 9.766 4.800 -18.721 1.00 97.62 89 LEU A C 1
ATOM 724 O O . LEU A 1 89 ? 10.054 3.901 -19.502 1.00 97.62 89 LEU A O 1
ATOM 728 N N . ILE A 1 90 ? 9.807 6.093 -19.049 1.00 97.81 90 ILE A N 1
ATOM 729 C CA . ILE A 1 90 ? 10.213 6.581 -20.375 1.00 97.81 90 ILE A CA 1
ATOM 730 C C . ILE A 1 90 ? 11.596 6.026 -20.741 1.00 97.81 90 ILE A C 1
ATOM 732 O O . ILE A 1 90 ? 11.746 5.385 -21.782 1.00 97.81 90 ILE A O 1
ATOM 736 N N . GLU A 1 91 ? 12.583 6.169 -19.853 1.00 96.38 91 GLU A N 1
ATOM 737 C CA . GLU A 1 91 ? 13.935 5.632 -20.066 1.00 96.38 91 GLU A CA 1
ATOM 738 C C . GLU A 1 91 ? 13.944 4.110 -20.256 1.00 96.38 91 GLU A C 1
ATOM 740 O O . GLU A 1 91 ? 14.672 3.572 -21.094 1.00 96.38 91 GLU A O 1
ATOM 745 N N . ARG A 1 92 ? 13.114 3.390 -19.492 1.00 96.19 92 ARG A N 1
ATOM 746 C CA . ARG A 1 92 ? 12.986 1.936 -19.619 1.00 96.19 92 ARG A CA 1
ATOM 747 C C . ARG A 1 92 ? 12.361 1.531 -20.951 1.00 96.19 92 ARG A C 1
ATOM 749 O O . ARG A 1 92 ? 12.820 0.551 -21.534 1.00 96.19 92 ARG A O 1
ATOM 756 N N . LEU A 1 93 ? 11.320 2.229 -21.400 1.00 97.69 93 LEU A N 1
ATOM 757 C CA . LEU A 1 93 ? 10.589 1.921 -22.631 1.00 97.69 93 LEU A CA 1
ATOM 758 C C . LEU A 1 93 ? 11.405 2.250 -23.882 1.00 97.69 93 LEU A C 1
ATOM 760 O O . LEU A 1 93 ? 11.348 1.492 -24.845 1.00 97.69 93 LEU A O 1
ATOM 764 N N . ALA A 1 94 ? 12.248 3.285 -23.836 1.00 97.31 94 ALA A N 1
ATOM 765 C CA . ALA A 1 94 ? 13.159 3.631 -24.930 1.00 97.31 94 ALA A CA 1
ATOM 766 C C . ALA A 1 94 ? 14.115 2.484 -25.326 1.00 97.31 94 ALA A C 1
ATOM 768 O O . ALA A 1 94 ? 14.654 2.474 -26.428 1.00 97.31 94 ALA A O 1
ATOM 769 N N . ARG A 1 95 ? 14.323 1.501 -24.438 1.00 95.25 95 ARG A N 1
ATOM 770 C CA . ARG A 1 95 ? 15.182 0.323 -24.654 1.00 95.25 95 ARG A CA 1
ATOM 771 C C . ARG A 1 95 ? 14.385 -0.970 -24.883 1.00 95.25 95 ARG A C 1
ATOM 773 O O . ARG A 1 95 ? 14.921 -2.061 -24.678 1.00 95.25 95 ARG A O 1
ATOM 780 N N . ARG A 1 96 ? 13.092 -0.880 -25.212 1.00 96.75 96 ARG A N 1
ATOM 781 C CA . ARG A 1 96 ? 12.179 -2.028 -25.355 1.00 96.75 96 ARG A CA 1
ATOM 782 C C . ARG A 1 96 ? 11.363 -1.935 -26.646 1.00 96.75 96 ARG A C 1
ATOM 784 O O . ARG A 1 96 ? 11.032 -0.820 -27.047 1.00 96.75 96 ARG A O 1
ATOM 791 N N . PRO A 1 97 ? 10.992 -3.074 -27.261 1.00 97.81 97 PRO A N 1
ATOM 792 C CA . PRO A 1 97 ? 10.052 -3.087 -28.378 1.00 97.81 97 PRO A CA 1
ATOM 793 C C . PRO A 1 97 ? 8.731 -2.413 -27.999 1.00 97.81 97 PRO A C 1
ATOM 795 O O . PRO A 1 97 ? 8.221 -2.634 -26.901 1.00 97.81 97 PRO A O 1
ATOM 798 N N . GLU A 1 98 ? 8.155 -1.629 -28.911 1.00 97.25 98 GLU A N 1
ATOM 799 C CA . GLU A 1 98 ? 6.887 -0.920 -28.680 1.00 97.25 98 GLU A CA 1
ATOM 800 C C . GLU A 1 98 ? 5.736 -1.875 -28.325 1.00 97.25 98 GLU A C 1
ATOM 802 O O . GLU A 1 98 ? 4.907 -1.568 -27.465 1.00 97.25 98 GLU A O 1
ATOM 807 N N . SER A 1 99 ? 5.749 -3.088 -28.892 1.00 97.94 99 SER A N 1
ATOM 808 C CA . SER A 1 99 ? 4.794 -4.159 -28.579 1.00 97.94 99 SER A CA 1
ATOM 809 C C . SER A 1 99 ? 4.763 -4.544 -27.094 1.00 97.94 99 SER A C 1
ATOM 811 O O . SER A 1 99 ? 3.725 -4.984 -26.602 1.00 97.94 99 SER A O 1
ATOM 813 N N . ASP A 1 100 ? 5.858 -4.332 -26.356 1.00 98.25 100 ASP A N 1
ATOM 814 C CA . ASP A 1 100 ? 5.944 -4.631 -24.923 1.00 98.25 100 ASP A CA 1
ATOM 815 C C . ASP A 1 100 ? 5.516 -3.456 -24.034 1.00 98.25 100 ASP A C 1
ATOM 817 O O . ASP A 1 100 ? 5.276 -3.643 -22.838 1.00 98.25 100 ASP A O 1
ATOM 821 N N . HIS A 1 101 ? 5.424 -2.233 -24.571 1.00 98.38 101 HIS A N 1
ATOM 822 C CA . HIS A 1 101 ? 5.294 -1.022 -23.752 1.00 98.38 101 HIS A CA 1
ATOM 823 C C . HIS A 1 101 ? 4.046 -1.037 -22.881 1.00 98.38 101 HIS A C 1
ATOM 825 O O . HIS A 1 101 ? 4.134 -0.722 -21.695 1.00 98.38 101 HIS A O 1
ATOM 831 N N . ARG A 1 102 ? 2.906 -1.444 -23.454 1.00 98.38 102 ARG A N 1
ATOM 832 C CA . ARG A 1 102 ? 1.636 -1.562 -22.724 1.00 98.38 102 ARG A CA 1
ATOM 833 C C . ARG A 1 102 ? 1.755 -2.549 -21.562 1.00 98.38 102 ARG A C 1
ATOM 835 O O . ARG A 1 102 ? 1.457 -2.197 -20.425 1.00 98.38 102 ARG A O 1
ATOM 842 N N . ARG A 1 103 ? 2.267 -3.753 -21.833 1.00 98.44 103 ARG A N 1
ATOM 843 C CA . ARG A 1 103 ? 2.440 -4.795 -20.813 1.00 98.44 103 ARG A CA 1
ATOM 844 C C . ARG A 1 103 ? 3.357 -4.317 -19.685 1.00 98.44 103 ARG A C 1
ATOM 846 O O . ARG A 1 103 ? 3.062 -4.528 -18.514 1.00 98.44 103 ARG A O 1
ATOM 853 N N . ILE A 1 104 ? 4.464 -3.652 -20.021 1.00 98.44 104 ILE A N 1
ATOM 854 C CA . ILE A 1 104 ? 5.414 -3.125 -19.032 1.00 98.44 104 ILE A CA 1
ATOM 855 C C . ILE A 1 104 ? 4.762 -2.053 -18.150 1.00 98.44 104 ILE A C 1
ATOM 857 O O . ILE A 1 104 ? 4.985 -2.060 -16.937 1.00 98.44 104 ILE A O 1
ATOM 861 N N . SER A 1 105 ? 3.991 -1.126 -18.731 1.00 98.56 105 SER A N 1
ATOM 862 C CA . SER A 1 105 ? 3.299 -0.089 -17.959 1.00 98.56 105 SER A CA 1
ATOM 863 C C . SER A 1 105 ? 2.213 -0.667 -17.058 1.00 98.56 105 SER A C 1
ATOM 865 O O . SER A 1 105 ? 2.132 -0.274 -15.897 1.00 98.56 105 SER A O 1
ATOM 867 N N . GLU A 1 106 ? 1.435 -1.630 -17.556 1.00 98.69 106 GLU A N 1
ATOM 868 C CA . GLU A 1 106 ? 0.349 -2.275 -16.810 1.00 98.69 106 GLU A CA 1
ATOM 869 C C . GLU A 1 106 ? 0.884 -3.067 -15.617 1.00 98.69 106 GLU A C 1
ATOM 871 O O . GLU A 1 106 ? 0.431 -2.841 -14.503 1.00 98.69 106 GLU A O 1
ATOM 876 N N . ILE A 1 107 ? 1.919 -3.898 -15.804 1.00 98.50 107 ILE A N 1
ATOM 877 C CA . ILE A 1 107 ? 2.550 -4.647 -14.700 1.00 98.50 107 ILE A CA 1
ATOM 878 C C . ILE A 1 107 ? 3.004 -3.699 -13.584 1.00 98.50 107 ILE A C 1
ATOM 880 O O . ILE A 1 107 ? 2.824 -3.980 -12.403 1.00 98.50 107 ILE A O 1
ATOM 884 N N . LYS A 1 108 ? 3.599 -2.559 -13.948 1.00 98.44 108 LYS A N 1
ATOM 885 C CA . LYS A 1 108 ? 4.083 -1.583 -12.965 1.00 98.44 108 LYS A CA 1
ATOM 886 C C . LYS A 1 108 ? 2.948 -0.858 -12.260 1.00 98.44 108 LYS A C 1
ATOM 888 O O . LYS A 1 108 ? 3.034 -0.662 -11.054 1.00 98.44 108 LYS A O 1
ATOM 893 N N . ALA A 1 109 ? 1.918 -0.453 -12.997 1.00 98.69 109 ALA A N 1
ATOM 894 C CA . ALA A 1 109 ? 0.735 0.178 -12.426 1.00 98.69 109 ALA A CA 1
ATOM 895 C C . ALA A 1 109 ? -0.004 -0.779 -11.480 1.00 98.69 109 ALA A C 1
ATOM 897 O O . ALA A 1 109 ? -0.474 -0.345 -10.433 1.00 98.69 109 ALA A O 1
ATOM 898 N N . HIS A 1 110 ? -0.020 -2.075 -11.796 1.00 98.75 110 HIS A N 1
ATOM 899 C CA . HIS A 1 110 ? -0.731 -3.079 -11.013 1.00 98.75 110 HIS A CA 1
ATOM 900 C C . HIS A 1 110 ? -0.139 -3.321 -9.616 1.00 98.75 110 HIS A C 1
ATOM 902 O O . HIS A 1 110 ? -0.850 -3.698 -8.692 1.00 98.75 110 HIS A O 1
ATOM 908 N N . VAL A 1 111 ? 1.140 -2.998 -9.400 1.00 98.50 111 VAL A N 1
ATOM 909 C CA . VAL A 1 111 ? 1.705 -2.947 -8.038 1.00 98.50 111 VAL A CA 1
ATOM 910 C C . VAL A 1 111 ? 0.982 -1.899 -7.184 1.00 98.50 111 VAL A C 1
ATOM 912 O O . VAL A 1 111 ? 0.729 -2.126 -6.006 1.00 98.50 111 VAL A O 1
ATOM 915 N N . PHE A 1 112 ? 0.617 -0.759 -7.773 1.00 98.69 112 PHE A N 1
ATOM 916 C CA . PHE A 1 112 ? -0.107 0.299 -7.068 1.00 98.69 112 PHE A CA 1
ATOM 917 C C . PHE A 1 112 ? -1.591 -0.024 -6.901 1.00 98.69 112 PHE A C 1
ATOM 919 O O . PHE A 1 112 ? -2.156 0.409 -5.903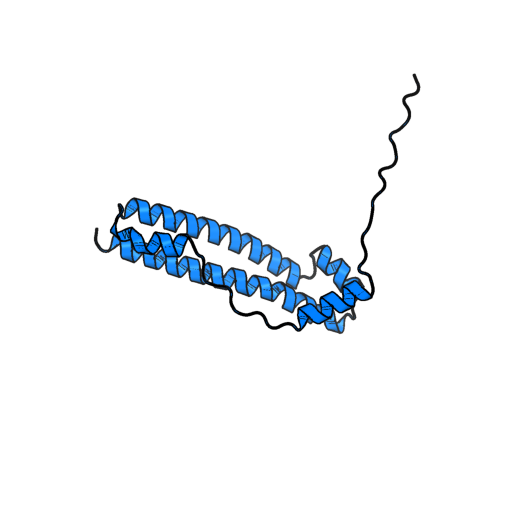 1.00 98.69 112 PHE A O 1
ATOM 926 N N . ASP A 1 113 ? -2.197 -0.806 -7.806 1.00 98.75 113 ASP A N 1
ATOM 927 C CA . ASP A 1 113 ? -3.548 -1.354 -7.590 1.00 98.75 113 ASP A CA 1
ATOM 928 C C . ASP A 1 113 ? -3.612 -2.093 -6.253 1.00 98.75 113 ASP A C 1
ATOM 930 O O . ASP A 1 113 ? -4.422 -1.749 -5.398 1.00 98.75 113 ASP A O 1
ATOM 934 N N . HIS A 1 114 ? -2.674 -3.016 -6.019 1.00 98.62 114 HIS A N 1
ATOM 935 C CA . HIS A 1 114 ? -2.605 -3.757 -4.763 1.00 98.62 114 HIS A CA 1
ATOM 936 C C . HIS A 1 114 ? -2.477 -2.842 -3.534 1.00 98.62 114 HIS A C 1
ATOM 938 O O . HIS A 1 114 ? -3.171 -3.051 -2.538 1.00 98.62 114 HIS A O 1
ATOM 944 N N . LEU A 1 115 ? -1.617 -1.818 -3.590 1.00 98.69 115 LEU A N 1
ATOM 945 C CA . LEU A 1 115 ? -1.454 -0.867 -2.482 1.00 98.69 115 LEU A CA 1
ATOM 946 C C . LEU A 1 115 ? -2.749 -0.095 -2.199 1.00 98.69 115 LEU A C 1
ATOM 948 O O . LEU A 1 115 ? -3.150 0.037 -1.041 1.00 98.69 115 LEU A O 1
ATOM 952 N N . ILE A 1 116 ? -3.415 0.388 -3.250 1.00 98.88 116 ILE A N 1
ATOM 953 C CA . ILE A 1 116 ? -4.668 1.142 -3.151 1.00 98.88 116 ILE A CA 1
ATOM 954 C C . ILE A 1 116 ? -5.775 0.253 -2.583 1.00 98.88 116 ILE A C 1
ATOM 956 O O . ILE A 1 116 ? -6.397 0.613 -1.585 1.00 98.88 116 ILE A O 1
ATOM 960 N N . GLU A 1 117 ? -5.994 -0.922 -3.169 1.00 98.81 117 GLU A N 1
ATOM 961 C CA . GLU A 1 117 ? -7.042 -1.858 -2.755 1.00 98.81 117 GLU A CA 1
ATOM 962 C C . GLU A 1 117 ? -6.842 -2.331 -1.309 1.00 98.81 117 GLU A C 1
ATOM 964 O O . GLU A 1 117 ? -7.792 -2.357 -0.519 1.00 98.81 117 GLU A O 1
ATOM 969 N N . SER A 1 118 ? -5.596 -2.628 -0.925 1.00 98.44 118 SER A N 1
ATOM 970 C CA . SER A 1 118 ? -5.255 -3.029 0.443 1.00 98.44 118 SER A CA 1
ATOM 971 C C . SER A 1 118 ? -5.501 -1.898 1.441 1.00 98.44 118 SER A C 1
ATOM 973 O O . SER A 1 118 ? -6.067 -2.127 2.511 1.00 98.44 118 SER A O 1
ATOM 975 N N . ALA A 1 119 ? -5.146 -0.656 1.097 1.00 98.69 119 ALA A N 1
ATOM 976 C CA . ALA A 1 119 ? -5.424 0.500 1.946 1.00 98.69 119 ALA A CA 1
ATOM 977 C C . ALA A 1 119 ? -6.923 0.799 2.056 1.00 98.69 119 ALA A C 1
ATOM 979 O O . ALA A 1 119 ? -7.403 1.106 3.145 1.00 98.69 119 ALA A O 1
ATOM 980 N N . GLN A 1 120 ? -7.686 0.655 0.972 1.00 98.81 120 GLN A N 1
ATOM 981 C CA . GLN A 1 120 ? -9.142 0.795 1.003 1.00 98.81 120 GLN A CA 1
ATOM 982 C C . GLN A 1 120 ? -9.788 -0.270 1.896 1.00 98.81 120 GLN A C 1
ATOM 984 O O . GLN A 1 120 ? -10.680 0.045 2.684 1.00 98.81 120 GLN A O 1
ATOM 989 N N . LEU A 1 121 ? -9.329 -1.524 1.820 1.00 98.75 121 LEU A N 1
ATOM 990 C CA . LEU A 1 121 ? -9.765 -2.581 2.733 1.00 98.75 121 LEU A CA 1
ATOM 991 C C . LEU A 1 121 ? -9.436 -2.233 4.187 1.00 98.75 121 LEU A C 1
ATOM 993 O O . LEU A 1 121 ? -10.287 -2.385 5.064 1.00 98.75 121 LEU A O 1
ATOM 997 N N . ARG A 1 122 ? -8.229 -1.719 4.436 1.00 98.62 122 ARG A N 1
ATOM 998 C CA . ARG A 1 122 ? -7.784 -1.300 5.767 1.00 98.62 122 ARG A CA 1
ATOM 999 C C . ARG A 1 122 ? -8.621 -0.148 6.326 1.00 98.62 122 ARG A C 1
ATOM 1001 O O . ARG A 1 122 ? -8.951 -0.180 7.507 1.00 98.62 122 ARG A O 1
ATOM 1008 N N . ILE A 1 123 ? -9.002 0.824 5.494 1.00 98.88 123 ILE A N 1
ATOM 1009 C CA . ILE A 1 123 ? -9.909 1.917 5.876 1.00 98.88 123 ILE A CA 1
ATOM 1010 C C . ILE A 1 123 ? -11.271 1.357 6.286 1.00 98.88 123 ILE A C 1
ATOM 1012 O O . ILE A 1 123 ? -11.719 1.653 7.386 1.00 98.88 123 ILE A O 1
ATOM 1016 N N . ARG A 1 124 ? -11.882 0.488 5.467 1.00 98.81 124 ARG A N 1
ATOM 1017 C CA . ARG A 1 124 ? -13.183 -0.127 5.798 1.00 98.81 124 ARG A CA 1
ATOM 1018 C C . ARG A 1 124 ? -13.136 -0.901 7.113 1.00 98.81 124 ARG A C 1
ATOM 1020 O O . ARG A 1 124 ? -14.063 -0.829 7.913 1.00 98.81 124 ARG A O 1
ATOM 1027 N N . TRP A 1 125 ? -12.050 -1.638 7.344 1.00 98.69 125 TRP A N 1
ATOM 1028 C CA . TRP A 1 125 ? -11.825 -2.321 8.616 1.00 98.69 125 TRP A CA 1
ATOM 1029 C C . TRP A 1 125 ? -11.747 -1.333 9.790 1.00 98.69 125 TRP A C 1
ATOM 1031 O O . TRP A 1 125 ? -12.376 -1.570 10.818 1.00 98.69 125 TRP A O 1
ATOM 1041 N N . ALA A 1 126 ? -11.011 -0.229 9.642 1.00 98.69 126 ALA A N 1
ATOM 1042 C CA . ALA A 1 126 ? -10.848 0.764 10.701 1.00 98.69 126 ALA A CA 1
ATOM 1043 C C . ALA A 1 126 ? -12.165 1.492 11.001 1.00 98.69 126 ALA A C 1
ATOM 1045 O O . ALA A 1 126 ? -12.518 1.647 12.164 1.00 98.69 126 ALA A O 1
ATOM 1046 N N . 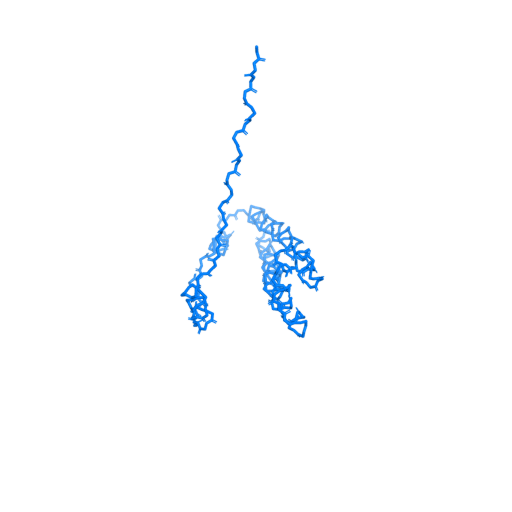GLU A 1 127 ? -12.918 1.870 9.967 1.00 98.62 127 GLU A N 1
ATOM 1047 C CA . GLU A 1 127 ? -14.250 2.475 10.092 1.00 98.62 127 GLU A CA 1
ATOM 1048 C C . GLU A 1 127 ? -15.209 1.527 10.830 1.00 98.62 127 GLU A C 1
ATOM 1050 O O . GLU A 1 127 ? -15.871 1.937 11.781 1.00 98.62 127 GLU A O 1
ATOM 1055 N N . ARG A 1 128 ? -15.197 0.227 10.504 1.00 98.56 128 ARG A N 1
ATOM 1056 C CA . ARG A 1 128 ? -15.982 -0.768 11.248 1.00 98.56 128 ARG A CA 1
ATOM 1057 C C . ARG A 1 128 ? -15.516 -0.935 12.698 1.00 98.56 128 ARG A C 1
ATOM 1059 O O . ARG A 1 128 ? -16.339 -1.166 13.577 1.00 98.56 128 ARG A O 1
ATOM 1066 N N . MET A 1 129 ? -14.215 -0.835 12.965 1.00 98.12 129 ME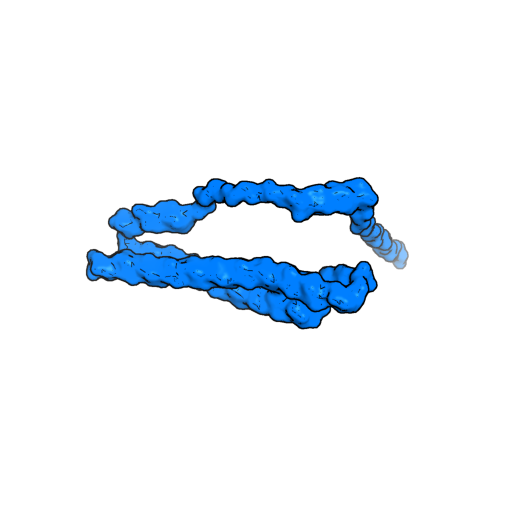T A N 1
ATOM 1067 C CA . MET A 1 129 ? -13.693 -0.875 14.332 1.00 98.12 129 MET A CA 1
ATOM 1068 C C . MET A 1 129 ? -14.165 0.337 15.146 1.00 98.12 129 MET A C 1
ATOM 1070 O O . MET A 1 129 ? -14.536 0.157 16.300 1.00 98.12 129 MET A O 1
ATOM 1074 N N . ILE A 1 130 ? -14.226 1.534 14.546 1.00 98.31 130 ILE A N 1
ATOM 1075 C CA . ILE A 1 130 ? -14.785 2.741 15.185 1.00 98.31 130 ILE A CA 1
ATOM 1076 C C . ILE A 1 130 ? -16.239 2.495 15.614 1.00 98.31 130 ILE A C 1
ATOM 1078 O O . ILE A 1 130 ? -16.615 2.781 16.748 1.00 98.31 130 ILE A O 1
ATOM 1082 N N . GLU A 1 131 ? -17.052 1.893 14.743 1.00 98.06 131 GLU A N 1
ATOM 1083 C CA . GLU A 1 131 ? -18.435 1.536 15.086 1.00 98.06 131 GLU A CA 1
ATOM 1084 C C . GLU A 1 131 ? -18.505 0.556 16.268 1.00 98.06 131 GLU A C 1
ATOM 1086 O O . GLU A 1 131 ? -19.375 0.687 17.126 1.00 98.06 131 GLU A O 1
ATOM 1091 N N . ILE A 1 132 ? -17.593 -0.421 16.328 1.00 97.56 132 ILE A N 1
ATOM 1092 C CA . ILE A 1 132 ? -17.545 -1.416 17.408 1.00 97.56 132 ILE A CA 1
ATOM 1093 C C . ILE A 1 132 ? -17.165 -0.763 18.738 1.00 97.56 132 ILE A C 1
ATOM 1095 O O . ILE A 1 132 ? -17.882 -0.967 19.717 1.00 97.56 132 ILE A O 1
ATOM 1099 N N . VAL A 1 133 ? -16.089 0.031 18.789 1.00 96.81 133 VAL A N 1
ATOM 1100 C CA . VAL A 1 133 ? -15.638 0.660 20.048 1.00 96.81 133 VAL A CA 1
ATOM 1101 C C . VAL A 1 133 ? -16.690 1.619 20.609 1.00 96.81 133 VAL A C 1
ATOM 1103 O O . VAL A 1 133 ? -16.889 1.665 21.819 1.00 96.81 133 VAL A O 1
ATOM 1106 N N . ASN A 1 134 ? -17.443 2.290 19.734 1.00 95.56 134 ASN A N 1
ATOM 1107 C CA . ASN A 1 134 ? -18.506 3.212 20.131 1.00 95.56 134 ASN A CA 1
ATOM 1108 C C . ASN A 1 134 ? -19.835 2.512 20.470 1.00 95.56 134 ASN A C 1
ATOM 1110 O O . ASN A 1 134 ? -20.717 3.130 21.056 1.00 95.56 134 ASN A O 1
ATOM 1114 N N . SER A 1 135 ? -20.009 1.229 20.128 1.00 89.06 135 SER A N 1
ATOM 1115 C CA . SER A 1 135 ? -21.275 0.506 20.350 1.00 89.06 135 SER A CA 1
ATOM 1116 C C . SER A 1 135 ? -21.548 0.113 21.809 1.00 89.06 135 SER A C 1
ATOM 1118 O O . SER A 1 135 ? -22.677 -0.250 22.135 1.00 89.06 135 SER A O 1
ATOM 1120 N N . GLY A 1 136 ? -20.532 0.171 22.675 1.00 70.31 136 GLY A N 1
ATOM 1121 C CA . GLY A 1 136 ? -20.637 -0.128 24.109 1.00 70.31 136 GLY A CA 1
ATOM 1122 C C . GLY A 1 136 ? -20.571 1.100 25.023 1.00 70.31 136 GLY A C 1
ATOM 1123 O O . GLY A 1 136 ? -20.429 0.918 26.231 1.00 70.31 136 GLY A O 1
ATOM 1124 N N . SER A 1 137 ? -20.615 2.312 24.453 1.00 55.81 137 SER A N 1
ATOM 1125 C CA . SER A 1 137 ? -20.583 3.599 25.174 1.00 55.81 137 SER A CA 1
ATOM 1126 C C . SER A 1 137 ? -21.973 4.157 25.453 1.00 55.81 137 SER A C 1
ATOM 1128 O O . SER A 1 137 ? -22.866 3.966 24.597 1.00 55.81 137 SER A O 1
#

Radius of gyration: 23.48 Å; Cα contacts (8 Å, |Δi|>4): 67; chains: 1; bounding box: 63×57×57 Å